Protein AF-A0A1A8SJT1-F1 (afdb_monomer)

InterPro domains:
  IPR027417 P-loop containing nucleoside triphosphate hydrolase [G3DSA:3.40.50.300] (1-94)
  IPR027417 P-loop containing nucleoside triphosphate hydrolase [SSF52540] (38-83)

Foldseek 3Di:
DVVVLVLLVVCVVPVLVSCVVVVHDDDPVSVPCPDDPDDDDDDDDDDDCQVVDVSSVVRDPDDDDDDDDLVVVVVVLVPDDDPDGQPPCNSVPD

Organism: NCBI:txid451742

Mean predicted aligned error: 5.89 Å

Secondary structure (DSSP, 8-state):
-HHHHHHHHHHHH-HHHHHHHTTPPPPHHHHH--SS-----------SSGGG-HHHHTT-S--------HHHHHHHHHHSPPSSPPPTTGGG--

Radius of gyration: 18.52 Å; Cα contacts (8 Å, |Δi|>4): 26; chains: 1; bounding box: 42×31×46 Å

Solvent-accessible surface area (backbone atoms only — not comparable to full-atom values): 6477 Å² total; per-residue (Å²): 110,65,70,58,48,52,53,51,50,51,32,72,76,37,55,62,62,39,28,61,76,70,74,47,89,71,54,72,72,63,65,70,49,84,72,86,73,75,71,89,82,86,84,86,86,84,70,98,62,59,82,79,38,68,83,50,54,80,67,59,93,76,86,86,84,90,83,72,59,69,70,61,45,51,56,53,53,76,73,54,87,51,98,70,70,82,58,92,63,58,89,72,73,117

Sequence (94 aa):
MEAMVNTVKGWQENPVKFARSHGVSLSPEAEESNSEENGIHILIVEGFLIYNYKPLIEIYDKCFYVSIPYEECKRRRSTRTYTVPDPPGLFDGH

pLDDT: mean 89.08, std 11.16, range [52.81, 98.12]

Structure (mmCIF, N/CA/C/O backbone):
data_AF-A0A1A8SJT1-F1
#
_entry.id   AF-A0A1A8SJT1-F1
#
loop_
_atom_site.group_PDB
_atom_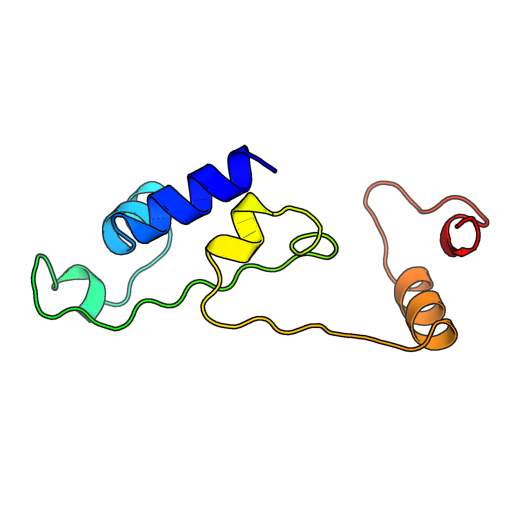site.id
_atom_site.type_symbol
_atom_site.label_atom_id
_atom_site.label_alt_id
_atom_site.label_comp_id
_atom_site.label_asym_id
_atom_site.label_entity_id
_atom_site.label_seq_id
_atom_site.pdbx_PDB_ins_code
_atom_site.Cartn_x
_atom_site.Cartn_y
_atom_site.Cartn_z
_atom_site.occupancy
_atom_site.B_iso_or_equiv
_atom_site.auth_seq_id
_atom_site.auth_comp_id
_atom_site.auth_asym_id
_atom_site.auth_atom_id
_atom_site.pdbx_PDB_model_num
ATOM 1 N N . MET A 1 1 ? 7.401 -6.438 6.692 1.00 86.31 1 MET A N 1
ATOM 2 C CA . MET A 1 1 ? 6.152 -5.646 6.746 1.00 86.31 1 MET A CA 1
ATOM 3 C C . MET A 1 1 ? 5.531 -5.606 8.149 1.00 86.31 1 MET A C 1
ATOM 5 O O . MET A 1 1 ? 4.510 -4.955 8.317 1.00 86.31 1 MET A O 1
ATOM 9 N N . GLU A 1 2 ? 6.189 -6.176 9.169 1.00 92.50 2 GLU A N 1
ATOM 10 C CA . GLU A 1 2 ? 5.733 -6.170 10.573 1.00 92.50 2 GLU A CA 1
ATOM 11 C C . GLU A 1 2 ? 5.374 -4.775 11.107 1.00 92.50 2 GLU A C 1
ATOM 13 O O . GLU A 1 2 ? 4.313 -4.591 11.691 1.00 92.50 2 GLU A O 1
ATOM 18 N N . ALA A 1 3 ? 6.216 -3.765 10.850 1.00 93.56 3 ALA A N 1
ATOM 19 C CA . ALA A 1 3 ? 5.944 -2.393 11.282 1.00 93.56 3 ALA A CA 1
ATOM 20 C C . ALA A 1 3 ? 4.600 -1.870 10.743 1.00 93.56 3 ALA A C 1
ATOM 22 O O . ALA A 1 3 ? 3.820 -1.318 11.507 1.00 93.56 3 ALA A O 1
ATOM 23 N N . MET A 1 4 ? 4.295 -2.122 9.464 1.00 93.56 4 MET A N 1
ATOM 24 C CA . MET A 1 4 ? 3.024 -1.724 8.850 1.00 93.56 4 MET A CA 1
ATOM 25 C C . MET A 1 4 ? 1.839 -2.456 9.485 1.00 93.56 4 MET A C 1
ATOM 27 O O . MET A 1 4 ? 0.831 -1.825 9.774 1.00 93.56 4 MET A O 1
ATOM 31 N N . VAL A 1 5 ? 1.963 -3.760 9.755 1.00 94.94 5 VAL A N 1
ATOM 32 C CA . VAL A 1 5 ? 0.910 -4.519 10.452 1.00 94.94 5 VAL A CA 1
ATOM 33 C C . VAL A 1 5 ? 0.632 -3.935 11.829 1.00 94.94 5 VAL A C 1
ATOM 35 O O . VAL A 1 5 ? -0.527 -3.738 12.178 1.00 94.94 5 VAL A O 1
ATOM 38 N N . ASN A 1 6 ? 1.676 -3.621 12.596 1.00 94.62 6 ASN A N 1
ATOM 39 C CA . ASN A 1 6 ? 1.517 -3.025 13.920 1.00 94.62 6 ASN A CA 1
ATOM 40 C C . ASN A 1 6 ? 0.857 -1.643 13.841 1.00 94.62 6 ASN A C 1
ATOM 42 O O . ASN A 1 6 ? -0.006 -1.337 14.658 1.00 94.62 6 ASN A O 1
ATOM 46 N N . THR A 1 7 ? 1.202 -0.834 12.835 1.00 94.94 7 THR A N 1
ATOM 47 C CA . THR A 1 7 ? 0.542 0.453 12.579 1.00 94.94 7 THR A CA 1
ATOM 48 C C . THR A 1 7 ? -0.945 0.276 12.265 1.00 94.94 7 THR A C 1
ATOM 50 O O . THR A 1 7 ? -1.772 0.961 12.859 1.00 94.94 7 THR A O 1
ATOM 53 N N . VAL A 1 8 ? -1.299 -0.663 11.380 1.00 95.44 8 VAL A N 1
ATOM 54 C CA . VAL A 1 8 ? -2.700 -0.941 11.020 1.00 95.44 8 VAL A CA 1
ATOM 55 C C . VAL A 1 8 ? -3.483 -1.448 12.234 1.00 95.44 8 VAL A C 1
ATOM 57 O O . VAL A 1 8 ? -4.568 -0.944 12.504 1.00 95.44 8 VAL A O 1
ATOM 60 N N . LYS A 1 9 ? -2.920 -2.379 13.013 1.00 94.88 9 LYS A N 1
ATOM 61 C CA . LYS A 1 9 ? -3.554 -2.888 14.239 1.00 94.88 9 LYS A CA 1
ATOM 62 C C . LYS A 1 9 ? -3.759 -1.789 15.280 1.00 9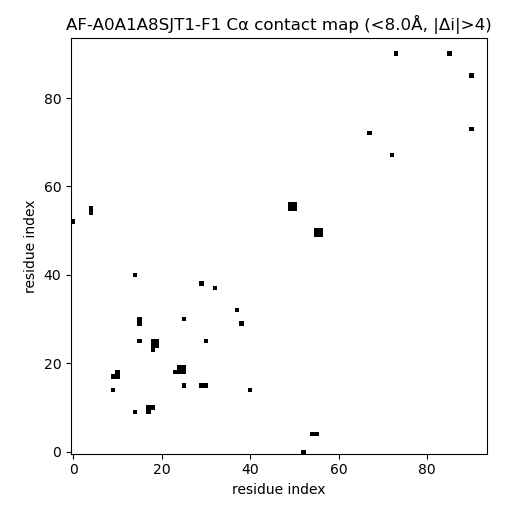4.88 9 LYS A C 1
ATOM 64 O O . LYS A 1 9 ? -4.849 -1.673 15.826 1.00 94.88 9 LYS A O 1
ATOM 69 N N . GLY A 1 10 ? -2.756 -0.937 15.498 1.00 94.06 10 GLY A N 1
ATOM 70 C CA . GLY A 1 10 ? -2.879 0.2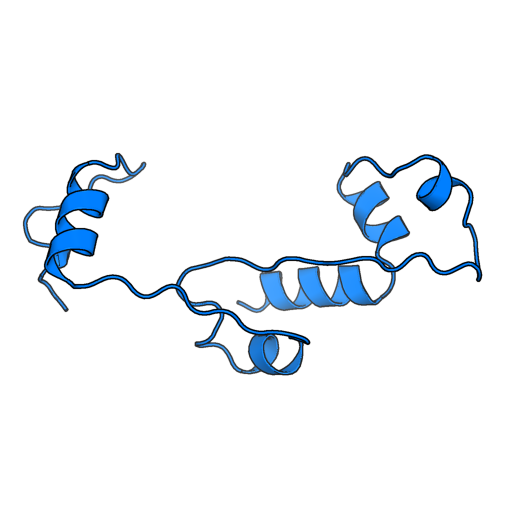09 16.401 1.00 94.06 10 GLY A CA 1
ATOM 71 C C . GLY A 1 10 ? -3.960 1.201 15.961 1.00 94.06 10 GLY A C 1
ATOM 72 O O . GLY A 1 10 ? -4.631 1.790 16.805 1.00 94.06 10 GLY A O 1
ATOM 73 N N . TRP A 1 11 ? -4.168 1.363 14.649 1.00 94.69 11 TRP A N 1
ATOM 74 C CA . TRP A 1 11 ? -5.293 2.136 14.124 1.00 94.69 11 TRP A CA 1
ATOM 75 C C . TRP A 1 11 ? -6.636 1.433 14.371 1.00 94.69 11 TRP A C 1
ATOM 77 O O . TRP A 1 11 ? -7.568 2.082 14.830 1.00 94.69 11 TRP A O 1
ATOM 87 N N . GLN A 1 12 ? -6.734 0.118 14.138 1.00 92.50 12 GLN A N 1
ATOM 88 C CA . GLN A 1 12 ? -7.967 -0.656 14.355 1.00 92.50 12 GLN A CA 1
ATOM 89 C C . GLN A 1 12 ? -8.419 -0.674 15.821 1.00 92.50 12 GLN A C 1
ATOM 91 O O . GLN A 1 12 ? -9.618 -0.680 16.085 1.00 92.50 12 GLN A O 1
ATOM 96 N N . GLU A 1 13 ? -7.480 -0.674 16.769 1.00 92.69 13 GLU A N 1
ATOM 97 C CA . GLU A 1 13 ? -7.7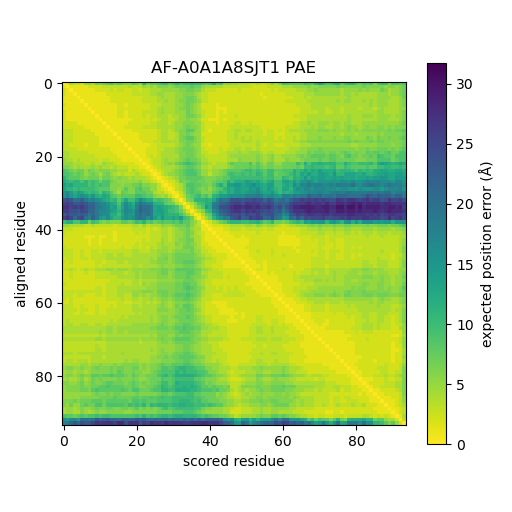89 -0.630 18.203 1.00 92.69 13 GLU A CA 1
ATOM 98 C C . GLU A 1 13 ? -8.500 0.668 18.603 1.00 92.69 13 GLU A C 1
ATOM 100 O O . GLU A 1 13 ? -9.447 0.638 19.390 1.00 92.69 13 GLU A O 1
ATOM 105 N N . ASN A 1 14 ? -8.036 1.816 18.097 1.00 91.06 14 ASN A N 1
ATOM 106 C CA . ASN A 1 14 ? -8.660 3.111 18.354 1.00 91.06 14 ASN A CA 1
ATOM 107 C C . ASN A 1 14 ? -8.239 4.158 17.297 1.00 91.06 14 ASN A C 1
ATOM 109 O O . ASN A 1 14 ? -7.214 4.831 17.479 1.00 91.06 14 ASN A O 1
ATOM 113 N N . PRO A 1 15 ? -9.038 4.357 16.231 1.00 90.56 15 PRO A N 1
ATOM 114 C CA . PRO A 1 15 ? -8.715 5.286 15.145 1.00 90.56 15 PRO A CA 1
ATOM 115 C C . PRO A 1 15 ? -8.522 6.737 15.605 1.00 90.56 15 PRO A C 1
ATOM 117 O O . PRO A 1 15 ? -7.620 7.425 15.129 1.00 90.56 15 PRO A O 1
ATOM 120 N N . VAL A 1 16 ? -9.331 7.198 16.566 1.00 88.81 16 VAL A N 1
ATOM 121 C CA . VAL A 1 16 ? -9.297 8.571 17.103 1.00 88.81 16 VAL A CA 1
ATOM 122 C C . VAL A 1 16 ? -8.012 8.814 17.893 1.00 88.81 16 VAL A C 1
ATOM 124 O O . VAL A 1 16 ? -7.298 9.793 17.665 1.00 88.81 16 VAL A O 1
ATOM 127 N N . LYS A 1 17 ? -7.669 7.900 18.807 1.00 89.81 17 LYS A N 1
ATOM 128 C CA . LYS A 1 17 ? -6.421 7.965 19.578 1.00 89.81 17 LYS A CA 1
ATOM 129 C C . LYS A 1 17 ? -5.207 7.867 18.660 1.00 89.81 17 LYS A C 1
ATOM 131 O O . LYS A 1 17 ? -4.242 8.600 18.870 1.00 89.81 17 LYS A O 1
ATOM 136 N N . PHE A 1 18 ? -5.262 6.991 17.656 1.00 92.38 18 PHE A N 1
ATOM 137 C CA . PHE A 1 18 ? -4.206 6.849 16.660 1.00 92.38 18 PHE A CA 1
ATOM 138 C C . PHE A 1 18 ? -3.995 8.153 15.883 1.00 92.38 18 PHE A C 1
ATOM 140 O O . PHE A 1 18 ? -2.863 8.616 15.766 1.00 92.38 18 PHE A O 1
ATOM 147 N N . ALA A 1 19 ? -5.072 8.779 15.399 1.00 89.75 19 ALA A N 1
ATOM 148 C CA . ALA A 1 19 ? -5.001 10.052 14.689 1.00 89.75 19 ALA A CA 1
ATOM 149 C C . ALA A 1 19 ? -4.360 11.150 15.552 1.00 89.75 19 ALA A C 1
ATOM 151 O O . ALA A 1 19 ? -3.403 11.792 15.119 1.00 89.75 19 ALA A O 1
ATOM 152 N N . ARG A 1 20 ? -4.801 11.288 16.812 1.00 88.62 20 ARG A N 1
ATOM 153 C CA . ARG A 1 20 ? -4.239 12.252 17.774 1.00 88.62 20 ARG A CA 1
ATOM 154 C C . ARG A 1 20 ? -2.744 12.031 18.016 1.00 88.62 20 ARG A C 1
ATOM 156 O O . ARG A 1 20 ? -1.984 12.994 18.020 1.00 88.62 20 ARG A O 1
ATOM 163 N N . SER A 1 21 ? -2.302 10.783 18.198 1.00 91.38 21 SER A N 1
ATOM 164 C CA . SER A 1 21 ? -0.886 10.487 18.460 1.00 91.38 21 SER A CA 1
ATOM 165 C C . SER A 1 21 ? 0.022 10.666 17.239 1.00 91.38 21 SER A C 1
ATOM 167 O O . SER A 1 21 ? 1.223 10.858 17.412 1.00 91.38 21 SER A O 1
ATOM 169 N N . HIS A 1 22 ? -0.539 10.642 16.028 1.00 90.25 22 HIS A N 1
ATOM 170 C CA . HIS A 1 22 ? 0.195 10.811 14.770 1.00 90.25 22 HIS A CA 1
ATOM 171 C C . HIS A 1 22 ? -0.021 12.189 14.119 1.00 90.25 22 HIS A C 1
ATOM 173 O O . HIS A 1 22 ? 0.423 12.405 12.994 1.00 90.25 22 HIS A O 1
ATOM 179 N N . GLY A 1 23 ? -0.682 13.126 14.811 1.00 89.25 23 GLY A N 1
ATOM 180 C CA . GLY A 1 23 ? -0.905 14.492 14.323 1.00 89.25 23 GLY A CA 1
ATOM 181 C C . GLY A 1 23 ? -1.862 14.587 13.130 1.00 89.25 23 GLY A C 1
ATOM 182 O O . GLY A 1 23 ? -1.775 15.531 12.349 1.00 89.25 23 GLY A O 1
ATOM 183 N N . VAL A 1 24 ? -2.756 13.610 12.967 1.00 88.31 24 VAL A N 1
ATOM 184 C CA . VAL A 1 24 ? -3.782 13.609 11.919 1.00 88.31 24 VAL A CA 1
ATOM 185 C C . VAL A 1 24 ? -4.985 14.411 12.406 1.00 88.31 24 VAL A C 1
ATOM 187 O O . VAL A 1 24 ? -5.543 14.115 13.462 1.00 88.31 24 VAL A O 1
ATOM 190 N N . SER A 1 25 ? -5.390 15.421 11.635 1.00 84.50 25 SER A N 1
ATOM 191 C CA . SER A 1 25 ? -6.575 16.226 11.935 1.00 84.50 25 SER A CA 1
ATOM 192 C C . SER A 1 25 ? -7.843 15.376 11.884 1.00 84.50 25 SER A C 1
ATOM 194 O O . SER A 1 25 ? -8.052 14.611 10.940 1.00 84.50 25 SER A O 1
ATOM 196 N N . LEU A 1 26 ? -8.696 15.539 12.889 1.00 81.06 26 LEU A N 1
ATOM 197 C CA . LEU A 1 26 ? -10.017 14.928 12.957 1.00 81.06 26 LEU A CA 1
ATOM 198 C C . LEU A 1 26 ? -11.076 15.978 12.613 1.00 81.06 26 LEU A C 1
ATOM 200 O O . LEU A 1 26 ? -10.834 17.179 12.737 1.00 81.06 26 LEU A O 1
ATOM 204 N N . SER A 1 27 ? -12.243 15.533 12.147 1.00 79.94 27 SER A N 1
ATOM 205 C CA . SER A 1 27 ? -13.389 16.435 12.059 1.00 79.94 27 SER A CA 1
ATOM 206 C C . SER A 1 27 ? -13.919 16.728 13.472 1.00 79.94 27 SER A C 1
ATOM 208 O O . SER A 1 27 ? -13.754 15.878 14.353 1.00 79.94 27 SER A O 1
ATOM 210 N N . PRO A 1 28 ? -14.563 17.883 13.710 1.00 73.75 28 PRO A N 1
ATOM 211 C CA . PRO A 1 28 ? -15.105 18.230 15.027 1.00 73.75 28 PRO A CA 1
ATOM 212 C C . PRO A 1 28 ? -16.027 17.144 15.604 1.00 73.75 28 PRO A C 1
ATOM 214 O O . PRO A 1 28 ? -15.962 16.828 16.789 1.00 73.75 28 PRO A O 1
ATOM 217 N N . GLU A 1 29 ? -16.811 16.489 14.745 1.00 71.56 29 GLU A N 1
ATOM 218 C CA . GLU A 1 29 ? -17.725 15.404 15.119 1.00 71.56 29 GLU A CA 1
ATOM 219 C C . GLU A 1 29 ? -16.974 14.163 15.628 1.00 71.56 29 GLU A C 1
ATOM 221 O O . GLU A 1 29 ? -17.430 13.489 16.548 1.00 71.56 29 GLU A O 1
ATOM 226 N N . ALA A 1 30 ? -15.797 13.880 15.060 1.00 71.06 30 ALA A N 1
ATOM 227 C CA . ALA A 1 30 ? -14.923 12.790 15.491 1.00 71.06 30 ALA A CA 1
ATOM 228 C C . ALA A 1 30 ? -14.089 13.148 16.739 1.00 71.06 30 ALA A C 1
ATOM 230 O O . ALA A 1 30 ? -13.507 12.264 17.372 1.00 71.06 30 ALA A O 1
ATOM 231 N N . GLU A 1 31 ? -13.988 14.436 17.089 1.00 67.69 31 GLU A N 1
ATOM 232 C CA . GLU A 1 31 ? -13.303 14.901 18.299 1.00 67.69 31 GLU A CA 1
ATOM 233 C C . GLU A 1 31 ? -14.204 14.862 19.537 1.00 67.69 31 GLU A C 1
ATOM 235 O O . GLU A 1 31 ? -13.721 14.511 20.620 1.00 67.69 31 GLU A O 1
ATOM 240 N N . GLU A 1 32 ? -15.489 15.189 19.373 1.00 65.44 32 GLU A N 1
ATOM 241 C CA . GLU A 1 32 ? -16.497 15.193 20.441 1.00 65.44 32 GLU A CA 1
ATOM 242 C C . GLU A 1 32 ? -17.011 13.789 20.793 1.00 65.44 32 GLU A C 1
ATOM 244 O O . GLU A 1 32 ? -17.417 13.554 21.936 1.00 65.44 32 GLU A O 1
ATOM 249 N N . SER A 1 33 ? -16.930 12.830 19.862 1.00 61.75 33 SER A N 1
ATOM 250 C CA . SER A 1 33 ? -17.305 11.431 20.084 1.00 61.75 33 SER A CA 1
ATOM 251 C C . SER A 1 33 ? -16.302 10.724 21.013 1.00 61.75 33 SER A C 1
ATOM 253 O O . SER A 1 33 ? -15.446 9.952 20.578 1.00 61.75 33 SER A O 1
ATOM 255 N N . ASN A 1 34 ? -16.365 10.991 22.319 1.00 57.69 34 ASN A N 1
ATOM 256 C CA . ASN A 1 34 ? -15.495 10.336 23.303 1.00 57.69 34 ASN A CA 1
ATOM 257 C C . ASN A 1 34 ? -15.878 8.877 23.590 1.00 57.69 34 ASN A C 1
ATOM 259 O O . ASN A 1 34 ? -15.081 8.164 24.197 1.00 57.69 34 ASN A O 1
ATOM 263 N N . SER A 1 35 ? -17.049 8.417 23.149 1.00 58.62 35 SER A N 1
ATOM 264 C CA . SER A 1 35 ? -17.484 7.024 23.275 1.00 58.62 35 SER A CA 1
ATOM 265 C C . SER A 1 35 ? -18.893 6.863 22.696 1.00 58.62 35 SER A C 1
ATOM 267 O O . SER A 1 35 ? -19.799 7.575 23.116 1.00 58.62 35 SER A O 1
ATOM 269 N N . GLU A 1 36 ? -19.055 5.893 21.792 1.00 52.81 36 GLU A N 1
ATOM 270 C CA . GLU A 1 36 ? -20.297 5.165 21.446 1.00 52.81 36 GLU A CA 1
ATOM 271 C C . GLU A 1 36 ? -21.186 5.643 20.282 1.00 52.81 36 GLU A C 1
ATOM 273 O O . GLU A 1 36 ? -21.832 4.788 19.675 1.00 52.81 36 GLU A O 1
ATOM 278 N N . GLU A 1 37 ? -21.141 6.899 19.828 1.00 58.00 37 GLU A N 1
ATOM 279 C CA . GLU A 1 37 ? -21.662 7.248 18.489 1.00 58.00 37 GLU A CA 1
ATOM 280 C C . GLU A 1 37 ? -20.543 7.097 17.449 1.00 58.00 37 GLU A C 1
ATOM 282 O O . GLU A 1 37 ? -19.937 8.056 16.977 1.00 58.00 37 GLU A O 1
ATOM 287 N N . ASN A 1 38 ? -20.205 5.837 17.161 1.00 60.94 38 ASN A N 1
ATOM 288 C CA . ASN A 1 38 ? -19.112 5.455 16.271 1.00 60.94 38 ASN A CA 1
ATOM 289 C C . ASN A 1 38 ? -19.412 5.862 14.822 1.00 60.94 38 ASN A C 1
ATOM 291 O O . ASN A 1 38 ? -19.991 5.093 14.047 1.00 60.94 38 ASN A O 1
ATOM 295 N N . GLY A 1 39 ? -18.960 7.053 14.433 1.00 72.19 39 GLY A N 1
ATOM 296 C CA . GLY A 1 39 ? -18.751 7.372 13.027 1.00 72.19 39 GLY A CA 1
ATOM 297 C C . GLY A 1 39 ? -17.906 6.283 12.354 1.00 72.19 39 GLY A C 1
ATOM 298 O O . GLY A 1 39 ? -17.009 5.692 12.960 1.00 72.19 39 GLY A O 1
ATOM 299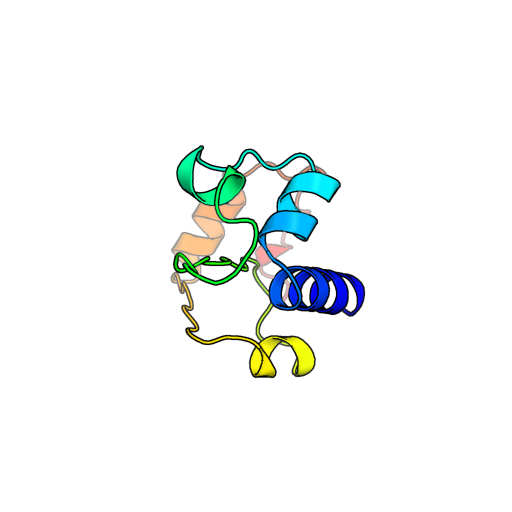 N N . ILE A 1 40 ? -18.202 5.974 11.091 1.00 84.62 40 ILE A N 1
ATOM 300 C CA . ILE A 1 40 ? -17.430 4.979 10.341 1.00 84.62 40 ILE A CA 1
ATOM 301 C C . ILE A 1 40 ? -16.063 5.585 10.009 1.00 84.62 40 ILE A C 1
ATOM 303 O O . ILE A 1 40 ? -15.961 6.499 9.190 1.00 84.62 40 ILE A O 1
ATOM 307 N N . HIS A 1 41 ? -15.006 5.052 10.616 1.00 88.50 41 HIS A N 1
ATOM 308 C CA . HIS A 1 41 ? -13.631 5.386 10.257 1.00 88.50 41 HIS A CA 1
ATOM 309 C C . HIS A 1 41 ? -13.146 4.465 9.134 1.00 88.50 41 HIS A C 1
ATOM 311 O O . HIS A 1 41 ? -13.329 3.251 9.197 1.00 88.50 41 HIS A O 1
ATOM 317 N N . ILE A 1 42 ? -12.507 5.034 8.110 1.00 92.44 42 ILE A N 1
ATOM 318 C CA . ILE A 1 42 ? -11.996 4.291 6.951 1.00 92.44 42 ILE A CA 1
ATOM 319 C C . ILE A 1 42 ? -10.478 4.453 6.891 1.00 92.44 42 ILE A C 1
ATOM 321 O O . ILE A 1 42 ? -9.973 5.575 6.878 1.00 92.44 42 ILE A O 1
ATOM 325 N N . LEU A 1 43 ? -9.761 3.333 6.811 1.00 94.56 43 LEU A N 1
ATOM 326 C CA . LEU A 1 43 ? -8.325 3.295 6.546 1.00 94.56 43 LEU A CA 1
ATOM 327 C C . LEU A 1 43 ? -8.081 2.836 5.108 1.00 94.56 43 LEU A C 1
ATOM 329 O O . LEU A 1 43 ? -8.565 1.783 4.696 1.00 94.56 43 LEU A O 1
ATOM 333 N N . ILE A 1 44 ? -7.289 3.601 4.358 1.00 95.62 44 ILE A N 1
ATOM 334 C CA . ILE A 1 44 ? -6.793 3.193 3.040 1.00 95.62 44 ILE A CA 1
ATOM 335 C C . ILE A 1 44 ? -5.331 2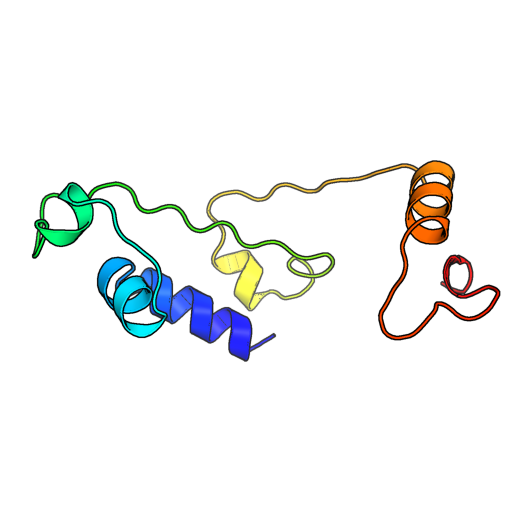.788 3.197 1.00 95.62 44 ILE A C 1
ATOM 337 O O . ILE A 1 44 ? -4.492 3.605 3.571 1.00 95.62 44 ILE A O 1
ATOM 341 N N . VAL A 1 45 ? -5.031 1.526 2.895 1.00 95.69 45 VAL A N 1
ATOM 342 C CA . VAL A 1 45 ? -3.659 1.011 2.835 1.00 95.69 45 VAL A CA 1
ATOM 343 C C . VAL A 1 45 ? -3.258 0.895 1.371 1.00 95.69 45 VAL A C 1
ATOM 345 O O . VAL A 1 45 ? -3.896 0.170 0.610 1.00 95.69 45 VAL A O 1
ATOM 348 N N . GLU A 1 46 ? -2.207 1.611 0.976 1.00 95.69 46 GLU A N 1
ATOM 349 C CA . GLU A 1 46 ? -1.696 1.625 -0.397 1.00 95.69 46 GLU A CA 1
ATOM 350 C C . GLU A 1 46 ? -0.236 1.161 -0.461 1.00 95.69 46 GLU A C 1
ATOM 352 O O . GLU A 1 46 ? 0.538 1.327 0.485 1.00 95.69 46 GLU A O 1
ATOM 357 N N . GLY A 1 47 ? 0.121 0.519 -1.571 1.00 95.44 47 GLY A N 1
ATOM 358 C CA . GLY A 1 47 ? 1.485 0.105 -1.869 1.00 95.44 47 GLY A CA 1
ATOM 359 C C . GLY A 1 47 ? 1.536 -1.000 -2.922 1.00 95.44 47 GLY A C 1
ATOM 360 O O . GLY A 1 47 ? 0.563 -1.708 -3.165 1.00 95.44 47 GLY A O 1
ATOM 361 N N . PHE A 1 48 ? 2.694 -1.174 -3.559 1.00 95.25 48 PHE A N 1
ATOM 362 C CA . PHE A 1 48 ? 2.831 -2.069 -4.718 1.00 95.25 48 PHE A CA 1
ATOM 363 C C . PHE A 1 48 ? 3.041 -3.559 -4.371 1.00 95.25 48 PHE A C 1
ATOM 365 O O . PHE A 1 48 ? 2.911 -4.401 -5.254 1.00 95.25 48 PHE A O 1
ATOM 372 N N . LEU A 1 49 ? 3.340 -3.906 -3.108 1.00 94.00 49 LEU A N 1
ATOM 373 C CA . LEU A 1 49 ? 3.559 -5.295 -2.642 1.00 94.00 49 LEU A CA 1
ATOM 374 C C . LEU A 1 49 ? 2.712 -5.684 -1.418 1.00 94.00 49 LEU A C 1
ATOM 376 O O . LEU A 1 49 ? 2.976 -6.703 -0.783 1.00 94.00 49 LEU A O 1
ATOM 380 N N . ILE A 1 50 ? 1.698 -4.893 -1.067 1.00 94.62 50 ILE A N 1
ATOM 381 C CA . ILE A 1 50 ? 0.921 -5.079 0.174 1.00 94.62 50 ILE A CA 1
ATOM 382 C C . ILE A 1 50 ? 0.112 -6.388 0.206 1.00 94.62 50 ILE A C 1
ATOM 384 O O . ILE A 1 50 ? -0.210 -6.888 1.280 1.00 94.62 50 ILE A O 1
ATOM 388 N N . TYR A 1 51 ? -0.143 -6.999 -0.956 1.00 94.75 51 TYR A N 1
ATOM 389 C CA . TYR A 1 51 ? -0.805 -8.305 -1.074 1.00 94.75 51 TYR A CA 1
ATOM 390 C C . TYR A 1 51 ? 0.151 -9.503 -1.054 1.00 94.75 51 TYR A C 1
ATOM 392 O O . TYR A 1 51 ? -0.307 -10.639 -1.056 1.00 94.75 51 TYR A O 1
ATOM 400 N N . ASN A 1 52 ? 1.468 -9.288 -0.969 1.00 93.50 52 ASN A N 1
ATOM 401 C CA . ASN A 1 52 ? 2.450 -10.379 -0.909 1.00 93.50 52 ASN A CA 1
ATOM 402 C C . ASN A 1 52 ? 2.774 -10.808 0.529 1.00 93.50 52 ASN A C 1
ATOM 404 O O . ASN A 1 52 ? 3.748 -11.522 0.770 1.00 93.50 52 ASN A O 1
ATOM 408 N N . TYR A 1 53 ? 1.990 -10.354 1.506 1.00 93.94 53 TYR A N 1
ATOM 409 C CA . TYR A 1 53 ? 2.265 -10.585 2.912 1.00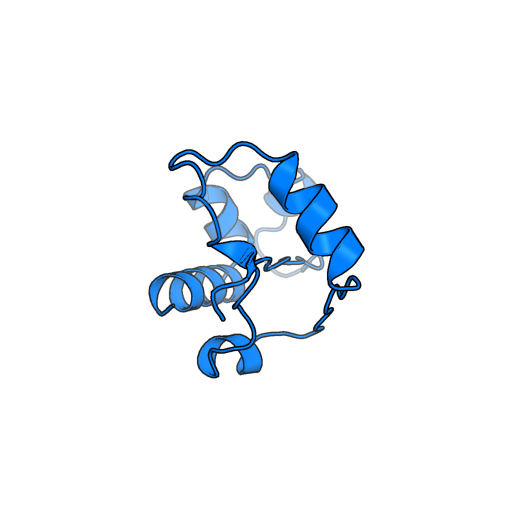 93.94 53 TYR A CA 1
ATOM 410 C C . TYR A 1 53 ? 0.995 -10.943 3.670 1.00 93.94 53 TYR A C 1
ATOM 412 O O . TYR A 1 53 ? 0.155 -10.099 3.971 1.00 93.94 53 TYR A O 1
ATOM 420 N N . LYS A 1 54 ? 0.879 -12.236 3.983 1.00 93.69 54 LYS A N 1
ATOM 421 C CA . LYS A 1 54 ? -0.319 -12.853 4.558 1.00 93.69 54 LYS A CA 1
ATOM 422 C C . LYS A 1 54 ? -0.898 -12.111 5.778 1.00 93.69 54 LYS A C 1
ATOM 424 O O . LYS A 1 54 ? -2.103 -11.885 5.762 1.00 93.69 54 LYS A O 1
ATOM 429 N N . PRO A 1 55 ? -0.098 -11.649 6.763 1.00 94.50 55 PRO A N 1
ATOM 430 C CA . PRO A 1 55 ? -0.646 -10.929 7.915 1.00 94.50 55 PRO A CA 1
ATOM 431 C C . PRO A 1 55 ? -1.389 -9.632 7.573 1.00 94.50 55 PRO A C 1
ATOM 433 O O . PRO A 1 55 ? -2.233 -9.210 8.350 1.00 94.50 55 PRO A O 1
ATOM 436 N N . LEU A 1 56 ? -1.082 -8.985 6.441 1.00 92.50 56 LEU A N 1
ATOM 437 C CA . LEU A 1 56 ? -1.824 -7.808 5.974 1.00 92.50 56 LEU A CA 1
ATOM 438 C C . LEU A 1 56 ? -3.119 -8.191 5.253 1.00 92.50 56 LEU A C 1
ATOM 440 O O . LEU A 1 56 ? -4.136 -7.533 5.438 1.00 92.50 56 LEU A O 1
ATOM 444 N N . ILE A 1 57 ? -3.092 -9.267 4.461 1.00 92.81 57 ILE A N 1
ATOM 445 C CA . ILE A 1 57 ? -4.253 -9.743 3.692 1.00 92.81 57 ILE A CA 1
ATOM 446 C C . ILE A 1 57 ? -5.425 -10.078 4.616 1.00 92.81 57 ILE A C 1
ATOM 448 O O . ILE A 1 57 ? -6.569 -9.789 4.286 1.00 92.81 57 ILE A O 1
ATOM 452 N N . GLU A 1 58 ? -5.134 -10.659 5.778 1.00 91.81 58 GLU A N 1
ATOM 453 C CA . GLU A 1 58 ? -6.136 -11.048 6.776 1.00 91.81 58 GLU A CA 1
ATOM 454 C C . GLU A 1 58 ? -6.841 -9.847 7.440 1.00 91.81 58 GLU A C 1
ATOM 456 O O . GLU A 1 58 ? -7.813 -10.048 8.162 1.00 91.81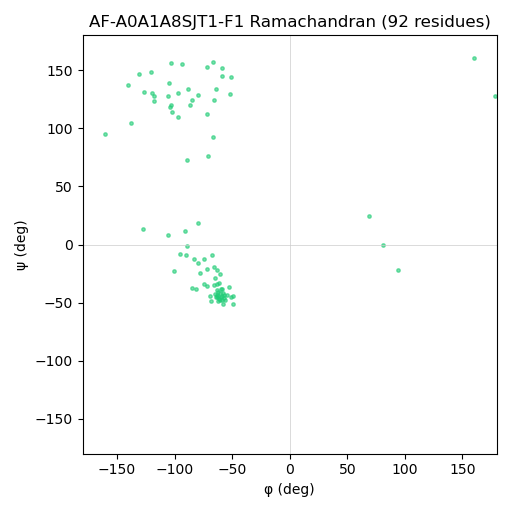 58 GLU A O 1
ATOM 461 N N . ILE A 1 59 ? -6.378 -8.611 7.200 1.00 92.75 59 ILE A N 1
ATOM 462 C CA . ILE A 1 59 ? -6.902 -7.387 7.826 1.00 92.75 59 ILE A CA 1
ATOM 463 C C . ILE A 1 59 ? -7.867 -6.613 6.908 1.00 92.75 59 ILE A C 1
ATOM 465 O O . ILE A 1 59 ? -8.676 -5.826 7.393 1.00 92.75 59 ILE A O 1
ATOM 469 N N . TYR A 1 60 ? -7.792 -6.789 5.587 1.00 93.88 60 TYR A N 1
ATOM 470 C CA . TYR A 1 60 ? -8.513 -5.934 4.641 1.00 93.88 60 TYR A CA 1
ATOM 471 C C . TYR A 1 60 ? -9.997 -6.292 4.494 1.00 93.88 60 TYR A C 1
ATOM 473 O O . TYR A 1 60 ? -10.340 -7.413 4.125 1.00 93.88 60 TYR A O 1
ATOM 481 N N . ASP A 1 61 ? -10.876 -5.296 4.631 1.00 96.00 61 ASP A N 1
ATOM 482 C CA . ASP A 1 61 ? -12.305 -5.442 4.310 1.00 96.00 61 ASP A CA 1
ATOM 483 C C . ASP A 1 61 ? -12.573 -5.456 2.795 1.00 96.00 61 ASP A C 1
ATOM 485 O O . ASP A 1 61 ? -13.502 -6.110 2.304 1.00 96.00 61 ASP A O 1
ATOM 489 N N . LYS A 1 62 ? -11.778 -4.687 2.038 1.00 96.12 62 LYS A N 1
ATOM 490 C CA . LYS A 1 62 ? -11.848 -4.552 0.577 1.00 96.12 62 LYS A CA 1
ATOM 491 C C . LYS A 1 62 ? -10.444 -4.496 -0.012 1.00 96.12 62 LYS A C 1
ATOM 493 O O . LYS A 1 62 ? -9.587 -3.769 0.482 1.00 96.12 62 LYS A O 1
ATOM 498 N N . CYS A 1 63 ? -10.247 -5.209 -1.118 1.00 95.94 63 CYS A N 1
ATOM 499 C CA . CYS A 1 63 ? -8.991 -5.230 -1.859 1.00 95.94 63 CYS A CA 1
ATOM 500 C C . CYS A 1 63 ? -9.217 -4.731 -3.286 1.00 95.94 63 CYS A C 1
ATOM 502 O O . CYS A 1 63 ? -10.112 -5.213 -3.981 1.00 95.94 63 CYS A O 1
ATOM 504 N N . PHE A 1 64 ? -8.381 -3.794 -3.728 1.00 96.56 64 PHE A N 1
ATOM 505 C CA . PHE A 1 64 ? -8.397 -3.241 -5.076 1.00 96.56 64 PHE A CA 1
ATOM 506 C C . PHE A 1 64 ? -7.002 -3.368 -5.677 1.00 96.56 64 PHE A C 1
ATOM 508 O O . PHE A 1 64 ? -6.013 -2.985 -5.058 1.00 96.56 64 PHE A O 1
ATOM 515 N N . TYR A 1 65 ? -6.922 -3.891 -6.897 1.00 96.88 65 TYR A N 1
ATOM 516 C CA . TYR A 1 65 ? -5.661 -4.045 -7.612 1.00 96.88 65 TYR A CA 1
ATOM 517 C C . TYR A 1 65 ? -5.682 -3.210 -8.888 1.00 96.88 65 TYR A C 1
ATOM 519 O O . TYR A 1 65 ? -6.565 -3.373 -9.731 1.00 96.88 65 TYR A O 1
ATOM 527 N N . VAL A 1 66 ? -4.707 -2.312 -9.030 1.00 96.81 66 VAL A N 1
ATOM 528 C CA . VAL A 1 66 ? -4.552 -1.483 -10.227 1.00 96.81 66 VAL A CA 1
ATOM 529 C C . VAL A 1 66 ? -3.526 -2.138 -11.140 1.00 96.81 66 VAL A C 1
ATOM 531 O O . VAL A 1 66 ? -2.333 -2.135 -10.849 1.00 96.81 66 VAL A O 1
ATOM 534 N N . SER A 1 67 ? -3.993 -2.678 -12.263 1.00 96.81 67 SER A N 1
ATOM 535 C CA . SER A 1 67 ? -3.141 -3.242 -13.310 1.00 96.81 67 SER A CA 1
ATOM 536 C C . SER A 1 67 ? -3.056 -2.307 -14.511 1.00 96.81 67 SER A C 1
ATOM 538 O O . SER A 1 67 ? -4.073 -1.777 -14.960 1.00 96.81 67 SER A O 1
ATOM 540 N N . ILE A 1 68 ? -1.863 -2.172 -15.083 1.00 97.38 68 ILE A N 1
ATOM 541 C CA . ILE A 1 68 ? -1.629 -1.484 -16.357 1.00 97.38 68 ILE A CA 1
ATOM 542 C C . ILE A 1 68 ? -0.765 -2.368 -17.269 1.00 97.38 68 ILE A C 1
ATOM 544 O O . ILE A 1 68 ? 0.087 -3.095 -16.753 1.00 97.38 68 ILE A O 1
ATOM 548 N N . PRO A 1 69 ? -0.960 -2.335 -18.602 1.00 97.94 69 PRO A N 1
ATOM 549 C CA . PRO A 1 69 ? -0.127 -3.097 -19.529 1.00 97.94 69 PRO A CA 1
ATOM 550 C C . PRO A 1 69 ? 1.350 -2.714 -19.419 1.00 97.94 69 PRO A C 1
ATOM 552 O O . PRO A 1 69 ? 1.678 -1.567 -19.106 1.00 97.94 69 PRO A O 1
ATOM 555 N N . TYR A 1 70 ? 2.227 -3.666 -19.733 1.00 96.62 70 TYR A N 1
ATOM 556 C CA . TYR A 1 70 ? 3.681 -3.519 -19.630 1.00 96.62 70 TYR A CA 1
ATOM 557 C C . TYR A 1 70 ? 4.202 -2.229 -20.287 1.00 96.62 70 TYR A C 1
ATOM 559 O O . TYR A 1 70 ? 4.867 -1.438 -19.620 1.00 96.62 70 TYR A O 1
ATOM 567 N N . GLU A 1 71 ? 3.823 -1.963 -21.541 1.00 97.31 71 GLU A N 1
ATOM 568 C CA . GLU A 1 71 ? 4.292 -0.783 -22.286 1.00 97.31 71 GLU A CA 1
ATOM 569 C C . GLU A 1 71 ? 3.902 0.538 -21.608 1.00 97.31 71 GLU A C 1
ATOM 571 O O . GLU A 1 71 ? 4.711 1.457 -21.480 1.00 97.31 71 GLU A O 1
ATOM 576 N N . GLU A 1 72 ? 2.671 0.627 -21.098 1.00 98.12 72 GLU A N 1
ATOM 577 C CA . GLU A 1 72 ? 2.190 1.827 -20.410 1.00 98.12 72 GLU A CA 1
ATOM 578 C C . GLU A 1 72 ? 2.847 1.988 -19.032 1.00 98.12 72 GLU A C 1
ATOM 580 O O . GLU A 1 72 ? 3.165 3.106 -18.619 1.00 98.12 72 GLU A O 1
ATOM 585 N N . CYS A 1 73 ? 3.103 0.881 -18.331 1.00 97.25 73 CYS A N 1
ATOM 586 C CA . CYS A 1 73 ? 3.841 0.881 -17.072 1.00 97.25 73 CYS A CA 1
ATOM 587 C C . CYS A 1 73 ? 5.271 1.385 -17.264 1.00 97.25 73 CYS A C 1
ATOM 589 O O . CYS A 1 73 ? 5.693 2.308 -16.563 1.00 97.25 73 CYS A O 1
ATOM 591 N N . LYS A 1 74 ? 5.975 0.845 -18.266 1.00 96.38 74 LYS A N 1
ATOM 592 C CA . LYS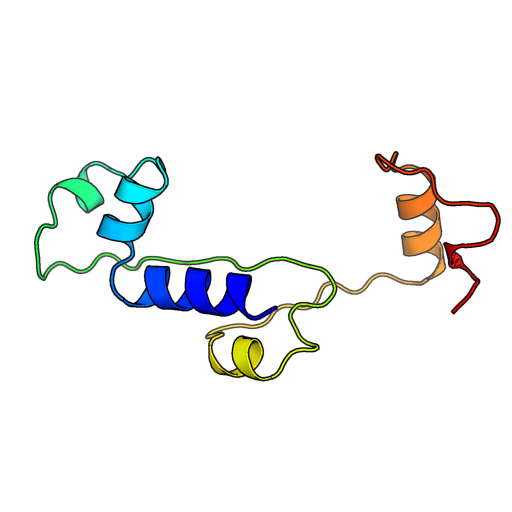 A 1 74 ? 7.336 1.244 -18.629 1.00 96.38 74 LYS A CA 1
ATOM 593 C C . LYS A 1 74 ? 7.390 2.725 -18.965 1.00 96.38 74 LYS A C 1
ATOM 595 O O . LYS A 1 74 ? 8.162 3.464 -18.359 1.00 96.38 74 LYS A O 1
ATOM 600 N N . ARG A 1 75 ? 6.497 3.184 -19.848 1.00 97.19 75 ARG A N 1
ATOM 601 C CA . ARG A 1 75 ? 6.402 4.591 -20.254 1.00 97.19 75 ARG A CA 1
ATOM 602 C C . ARG A 1 75 ? 6.192 5.515 -19.053 1.00 97.19 75 ARG A C 1
ATOM 604 O O . ARG A 1 75 ? 6.901 6.510 -18.928 1.00 97.19 75 ARG A O 1
ATOM 611 N N . ARG A 1 76 ? 5.254 5.197 -18.149 1.00 97.31 76 ARG A N 1
ATOM 612 C CA . ARG A 1 76 ? 5.018 5.996 -16.930 1.00 97.31 76 ARG A CA 1
ATOM 613 C C . ARG A 1 76 ? 6.224 5.977 -15.994 1.00 97.31 76 ARG A C 1
ATOM 615 O O . ARG A 1 76 ? 6.622 7.040 -15.515 1.00 97.31 76 ARG A O 1
ATOM 622 N N . ARG A 1 77 ? 6.824 4.804 -15.756 1.00 96.12 77 ARG A N 1
ATOM 623 C CA . ARG A 1 77 ? 8.021 4.645 -14.915 1.00 96.12 77 ARG A CA 1
ATOM 624 C C . ARG A 1 77 ? 9.171 5.507 -15.433 1.00 96.12 77 ARG A C 1
ATOM 626 O O . ARG A 1 77 ? 9.741 6.253 -14.648 1.00 96.12 77 ARG A O 1
ATOM 633 N N . SER A 1 78 ? 9.432 5.488 -16.741 1.00 94.44 78 SER A N 1
ATOM 634 C CA . SER A 1 78 ? 10.497 6.276 -17.377 1.00 94.44 78 SER A CA 1
ATOM 635 C C . SER A 1 78 ? 10.313 7.791 -17.253 1.00 94.44 78 SER A C 1
ATOM 637 O O . SER A 1 78 ? 11.286 8.527 -17.366 1.00 94.44 78 SER A O 1
ATOM 639 N N . THR A 1 79 ? 9.088 8.272 -17.014 1.00 95.50 79 THR A N 1
ATOM 640 C CA . THR A 1 79 ? 8.818 9.705 -16.786 1.00 95.50 79 THR A CA 1
ATOM 641 C C . THR A 1 79 ? 8.904 10.130 -15.319 1.00 95.50 79 THR A C 1
ATOM 643 O O . THR A 1 79 ? 8.845 11.323 -15.029 1.00 95.50 79 THR A O 1
ATOM 646 N N . ARG A 1 80 ? 9.020 9.183 -14.378 1.00 96.31 80 ARG A N 1
ATOM 647 C CA . ARG A 1 80 ? 9.052 9.467 -12.940 1.00 96.31 80 ARG A CA 1
ATOM 648 C C . ARG A 1 80 ? 10.489 9.509 -12.430 1.00 96.31 80 ARG A C 1
ATOM 650 O O . ARG A 1 80 ? 11.248 8.565 -12.617 1.00 96.31 80 ARG A O 1
ATOM 657 N N . THR A 1 81 ? 10.833 10.563 -11.697 1.00 94.44 81 THR A N 1
ATOM 658 C CA . THR A 1 81 ? 12.123 10.657 -11.003 1.00 94.44 81 THR A CA 1
ATOM 659 C C . THR A 1 81 ? 12.033 9.999 -9.629 1.00 94.44 81 THR A C 1
ATOM 661 O O . THR A 1 81 ? 11.237 10.413 -8.784 1.00 94.44 81 THR A O 1
ATOM 664 N N . TYR A 1 82 ? 12.858 8.979 -9.402 1.00 94.88 82 TYR A N 1
ATOM 665 C CA . TYR A 1 82 ? 13.061 8.354 -8.094 1.00 94.88 82 TYR A CA 1
ATOM 666 C C . TYR A 1 82 ? 14.259 8.986 -7.381 1.00 94.88 82 TYR A C 1
ATOM 668 O O . TYR A 1 82 ? 15.160 9.514 -8.030 1.00 94.88 82 TYR A O 1
ATOM 676 N N . THR A 1 83 ? 14.288 8.922 -6.045 1.00 95.44 83 THR A N 1
ATOM 677 C CA . THR A 1 83 ? 15.420 9.423 -5.241 1.00 95.44 83 THR A CA 1
ATOM 678 C C . THR A 1 83 ? 16.731 8.744 -5.630 1.00 95.44 83 THR A C 1
ATOM 680 O O . THR A 1 83 ? 17.755 9.406 -5.760 1.00 95.44 83 THR A O 1
ATOM 683 N N . VAL A 1 84 ? 16.681 7.428 -5.846 1.00 94.88 84 VAL A N 1
ATOM 684 C CA . VAL A 1 84 ? 17.742 6.672 -6.510 1.00 94.88 84 VAL A CA 1
ATOM 685 C C . VAL A 1 84 ? 17.262 6.420 -7.937 1.00 94.88 84 VAL A C 1
ATOM 687 O O . VAL A 1 84 ? 16.252 5.730 -8.093 1.00 94.88 84 VAL A O 1
ATOM 690 N N . PRO A 1 85 ? 17.912 7.001 -8.961 1.00 93.56 85 PRO A N 1
ATOM 691 C CA . PRO A 1 85 ? 17.514 6.797 -10.346 1.00 93.56 85 PRO A CA 1
ATOM 692 C C . PRO A 1 85 ? 17.564 5.322 -10.745 1.00 93.56 85 PRO A C 1
ATOM 694 O O . PRO A 1 85 ? 18.460 4.586 -10.328 1.00 93.56 85 PRO A O 1
ATOM 697 N N . ASP A 1 86 ? 16.625 4.914 -11.594 1.00 92.94 86 ASP A N 1
ATOM 698 C CA . ASP A 1 86 ? 16.616 3.570 -12.163 1.00 92.94 86 ASP A CA 1
ATOM 699 C C . ASP A 1 86 ? 17.851 3.394 -13.075 1.00 92.94 86 ASP A C 1
ATOM 701 O O . ASP A 1 86 ? 18.041 4.193 -14.000 1.00 92.94 86 ASP A O 1
ATOM 705 N N . PRO A 1 87 ? 18.706 2.375 -12.859 1.00 92.50 87 PRO A N 1
ATOM 706 C CA . PRO A 1 87 ? 19.791 2.083 -13.781 1.00 92.50 87 PRO A CA 1
ATOM 707 C C . PRO A 1 87 ? 19.242 1.595 -15.135 1.00 92.50 87 PRO A C 1
ATOM 709 O O . PRO A 1 87 ? 18.124 1.068 -15.206 1.00 92.50 87 PRO A O 1
ATOM 712 N N . PRO A 1 88 ? 20.024 1.728 -16.224 1.00 92.88 88 PRO A N 1
ATOM 713 C CA . PRO A 1 88 ? 19.631 1.221 -17.535 1.00 92.88 88 PRO A CA 1
ATOM 714 C C . PRO A 1 88 ? 19.212 -0.254 -17.474 1.00 92.88 88 PRO A C 1
ATOM 716 O O . PRO A 1 88 ? 19.931 -1.085 -16.926 1.00 92.88 88 PRO A O 1
ATOM 719 N N . GLY A 1 89 ? 18.043 -0.570 -18.036 1.00 92.12 89 GLY A N 1
ATOM 720 C CA . GLY A 1 89 ? 17.508 -1.934 -18.082 1.00 92.12 89 GLY A CA 1
ATOM 721 C C . GLY A 1 89 ? 16.809 -2.424 -16.807 1.00 92.12 89 GLY A C 1
ATOM 722 O O . GLY A 1 89 ? 16.285 -3.532 -16.832 1.00 92.12 89 GLY A O 1
ATOM 723 N N . LEU A 1 90 ? 16.724 -1.627 -15.726 1.00 92.81 90 LEU A N 1
ATOM 724 C CA . LEU A 1 90 ? 16.098 -2.071 -14.466 1.00 92.81 90 LEU A CA 1
ATOM 725 C C . LEU A 1 90 ? 14.669 -2.596 -14.664 1.00 92.81 90 LEU A C 1
ATOM 727 O O . LEU A 1 90 ? 14.301 -3.612 -14.087 1.00 92.81 90 LEU A O 1
ATOM 731 N N . PHE A 1 91 ? 13.867 -1.901 -15.474 1.00 93.94 91 PHE A N 1
ATOM 732 C CA . PHE A 1 91 ? 12.461 -2.255 -15.680 1.00 93.94 91 PHE A CA 1
ATOM 733 C C . PHE A 1 91 ? 12.275 -3.616 -16.368 1.00 93.94 91 PHE A C 1
ATOM 735 O O . PHE A 1 91 ? 11.276 -4.286 -16.135 1.00 93.94 91 PHE A O 1
ATOM 742 N N . ASP A 1 92 ? 13.241 -4.016 -17.196 1.00 93.94 92 ASP A N 1
ATOM 743 C CA . ASP A 1 92 ? 13.185 -5.236 -18.008 1.00 93.94 92 ASP A CA 1
ATOM 744 C C . ASP A 1 92 ? 13.882 -6.424 -17.329 1.00 93.94 92 ASP A C 1
ATOM 746 O O . ASP A 1 92 ? 13.823 -7.543 -17.827 1.00 93.94 92 ASP A O 1
ATOM 750 N N . GLY A 1 93 ? 14.580 -6.181 -16.215 1.00 79.94 93 GLY A N 1
ATOM 751 C CA . GLY A 1 93 ? 15.456 -7.142 -15.543 1.00 79.94 93 GLY A CA 1
ATOM 752 C C . GLY A 1 93 ? 14.756 -8.186 -14.665 1.00 79.94 93 GLY A C 1
ATOM 753 O O . GLY A 1 93 ? 15.422 -8.765 -13.803 1.00 79.94 93 GLY A O 1
ATOM 754 N N . HIS A 1 94 ? 13.452 -8.414 -14.849 1.00 53.59 94 HIS A N 1
ATOM 755 C CA . HIS A 1 94 ? 12.642 -9.368 -14.083 1.00 53.59 94 HIS A CA 1
ATOM 756 C C . HIS A 1 94 ? 11.744 -10.218 -14.980 1.00 53.59 94 HIS A C 1
ATOM 758 O O . HIS A 1 94 ? 10.992 -9.631 -15.788 1.00 53.59 94 HIS A O 1
#